Protein AF-A0A936TGX9-F1 (afdb_monomer)

Mean predicted aligned error: 10.34 Å

Solvent-accessible surface area (backbone atoms only — not comparable to full-atom values): 4934 Å² total; per-residue (Å²): 137,80,54,78,70,57,54,55,57,34,63,75,68,62,35,51,75,46,78,43,99,86,76,47,75,44,80,40,82,70,72,54,74,68,54,49,52,51,54,50,52,52,46,66,66,45,40,70,65,46,62,76,74,53,58,91,80,66,43,57,89,84,49,87,98,51,44,67,69,55,45,57,56,68,72,75,110

pLDDT: mean 74.86, std 12.03, range [41.84, 94.31]

Sequence (77 aa):
MLNSSGLLYAALHGACTSPKANGTLRLFGIPNLRDRVVQRAMLMAMEPIWESDFHRASCGFARPARSVHHAIRTVKL

Structure (mmCIF, N/CA/C/O backbone):
data_AF-A0A936TGX9-F1
#
_entry.id   AF-A0A936TGX9-F1
#
loop_
_atom_site.group_PDB
_atom_site.id
_atom_site.type_symbol
_atom_site.label_atom_id
_atom_site.label_alt_id
_atom_site.label_comp_id
_atom_site.label_asym_id
_atom_site.label_entity_id
_atom_site.label_seq_id
_atom_site.pdbx_PDB_ins_code
_atom_site.Cartn_x
_atom_site.Cartn_y
_atom_site.Cartn_z
_atom_site.occupancy
_atom_site.B_iso_or_equiv
_atom_site.auth_seq_id
_atom_site.auth_comp_id
_atom_site.auth_asym_id
_atom_site.auth_atom_id
_atom_site.pdbx_PDB_model_num
ATOM 1 N N . MET A 1 1 ? -9.907 12.472 17.117 1.00 41.84 1 MET A N 1
ATOM 2 C CA . MET A 1 1 ? -10.671 13.728 17.229 1.00 41.84 1 MET A CA 1
ATOM 3 C C . MET A 1 1 ? -10.393 14.543 15.977 1.00 41.84 1 MET A C 1
ATOM 5 O O . M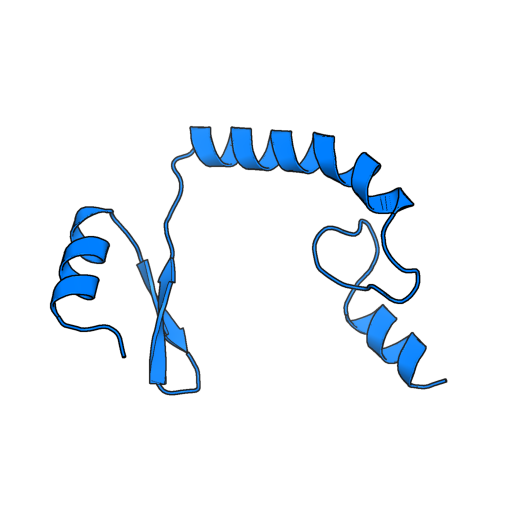ET A 1 1 ? -9.260 14.962 15.808 1.00 41.84 1 MET A O 1
ATOM 9 N N . LEU A 1 2 ? -11.354 14.675 15.061 1.00 49.84 2 LEU A N 1
ATOM 10 C CA . LEU A 1 2 ? -11.259 15.649 13.967 1.00 49.84 2 LEU A CA 1
ATOM 11 C C . LEU A 1 2 ? -12.062 16.870 14.423 1.00 49.84 2 LEU A C 1
ATOM 13 O O . LEU A 1 2 ? -13.227 16.728 14.785 1.00 49.84 2 LEU A O 1
ATOM 17 N N . ASN A 1 3 ? -11.404 18.022 14.520 1.00 49.44 3 ASN A N 1
ATOM 18 C CA . ASN A 1 3 ? -12.027 19.288 14.902 1.00 49.44 3 ASN A CA 1
ATOM 19 C C . ASN A 1 3 ? -12.893 19.839 13.750 1.00 49.44 3 ASN A C 1
ATOM 21 O O . ASN A 1 3 ? -12.793 19.388 12.607 1.00 49.44 3 ASN A O 1
ATOM 25 N N . SER A 1 4 ? -13.743 20.824 14.050 1.00 56.44 4 SER A N 1
ATOM 26 C CA . SER A 1 4 ? -14.611 21.522 13.085 1.00 56.44 4 SER A CA 1
ATOM 27 C C . SER A 1 4 ? -13.846 22.073 11.869 1.00 56.44 4 SER A C 1
ATOM 29 O O . SER A 1 4 ? -14.378 22.088 10.761 1.00 56.44 4 SER A O 1
ATOM 31 N N . SER A 1 5 ? -12.571 22.426 12.044 1.00 59.66 5 SER A N 1
ATOM 32 C CA . SER A 1 5 ? -11.656 22.870 10.985 1.00 59.66 5 SER A CA 1
ATOM 33 C C . SER A 1 5 ? -11.313 21.765 9.971 1.00 59.66 5 SER A C 1
ATOM 35 O O . SER A 1 5 ? -11.242 22.026 8.772 1.00 59.66 5 SER A O 1
ATOM 37 N N . GLY A 1 6 ? -11.134 20.518 10.424 1.00 59.06 6 GLY A N 1
ATOM 38 C CA . GLY A 1 6 ? -10.817 19.373 9.560 1.00 59.06 6 GLY A CA 1
ATOM 39 C C . GLY A 1 6 ? -11.995 18.894 8.704 1.00 59.06 6 GLY A C 1
ATOM 40 O O . GLY A 1 6 ? -11.789 18.365 7.613 1.00 59.06 6 GLY A O 1
ATOM 41 N N . LEU A 1 7 ? -13.232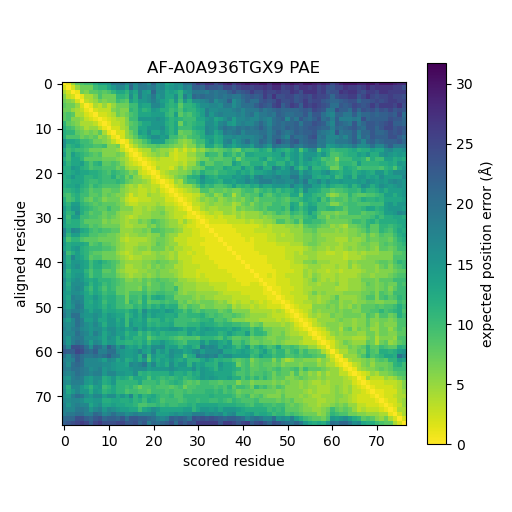 19.120 9.162 1.00 61.25 7 LEU A N 1
ATOM 42 C CA . LEU A 1 7 ? -14.442 18.837 8.382 1.00 61.25 7 LEU A CA 1
ATOM 43 C C . LEU A 1 7 ? -14.653 19.857 7.255 1.00 61.25 7 LEU A C 1
ATOM 45 O O . LEU A 1 7 ? -15.056 19.468 6.160 1.00 61.25 7 LEU A O 1
ATOM 49 N N . LEU A 1 8 ? -14.322 21.134 7.485 1.00 60.91 8 LEU A N 1
ATOM 50 C CA . LEU A 1 8 ? -14.393 22.172 6.449 1.00 60.91 8 LEU A CA 1
ATOM 51 C C . LEU A 1 8 ? -13.407 21.906 5.301 1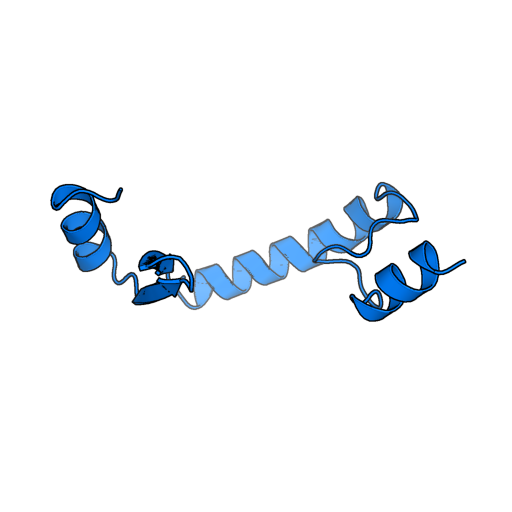.00 60.91 8 LEU A C 1
ATOM 53 O O . LEU A 1 8 ? -13.775 22.015 4.135 1.00 60.91 8 LEU A O 1
ATOM 57 N N . TYR A 1 9 ? -12.177 21.493 5.623 1.00 57.47 9 TYR A N 1
ATOM 58 C CA . TYR A 1 9 ? -11.175 21.117 4.620 1.00 57.47 9 TYR A CA 1
ATOM 59 C C . TYR A 1 9 ? -11.628 19.909 3.777 1.00 57.47 9 TYR A C 1
ATOM 61 O O . TYR A 1 9 ? -11.503 19.912 2.556 1.00 57.47 9 TYR A O 1
ATOM 69 N N . ALA A 1 10 ? -12.238 18.897 4.402 1.00 57.75 10 ALA A N 1
ATOM 70 C CA . ALA A 1 10 ? -12.770 17.726 3.701 1.00 57.75 10 ALA A CA 1
ATOM 71 C C . ALA A 1 10 ? -13.949 18.055 2.762 1.00 57.75 10 ALA A C 1
ATOM 73 O O . ALA A 1 10 ? -14.032 17.499 1.664 1.00 57.75 10 ALA A O 1
ATOM 74 N N . ALA A 1 11 ? -14.833 18.972 3.171 1.00 59.31 11 ALA A N 1
ATOM 75 C CA . ALA A 1 11 ? -15.975 19.409 2.368 1.00 59.31 11 ALA A CA 1
ATOM 76 C C . ALA A 1 11 ? -15.551 20.182 1.105 1.00 59.31 11 ALA A C 1
ATOM 78 O O . ALA A 1 11 ? -16.159 20.009 0.052 1.00 59.31 11 ALA A O 1
ATOM 79 N N . LEU A 1 12 ? -14.479 20.979 1.184 1.00 59.09 12 LEU A N 1
ATOM 80 C CA . LEU A 1 12 ? -13.947 21.748 0.049 1.00 59.09 12 LEU A CA 1
ATOM 81 C C . LEU A 1 12 ? -13.260 20.875 -1.016 1.00 59.09 12 LEU A C 1
ATOM 83 O O . LEU A 1 12 ? -13.239 21.243 -2.187 1.00 59.09 12 LEU A O 1
ATOM 87 N N . HIS A 1 13 ? -12.727 19.711 -0.632 1.00 60.84 13 HIS A N 1
ATOM 88 C CA . HIS A 1 13 ? -11.986 18.807 -1.522 1.00 60.84 13 HIS A CA 1
AT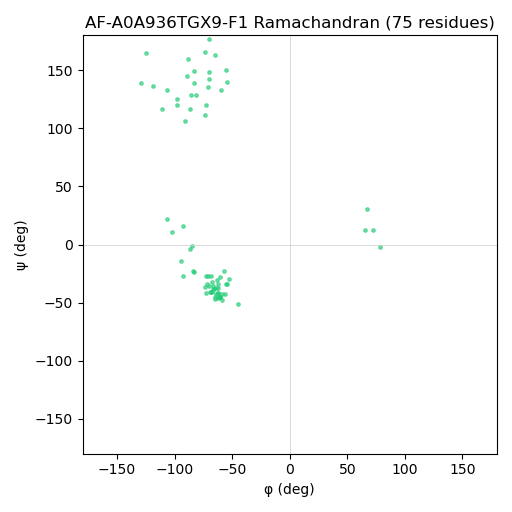OM 89 C C . HIS A 1 13 ? -12.793 17.584 -2.001 1.00 60.84 13 HIS A C 1
ATOM 91 O O . HIS A 1 13 ? -12.220 16.666 -2.586 1.00 60.84 13 HIS A O 1
ATOM 97 N N . GLY A 1 14 ? -14.112 17.546 -1.770 1.00 59.75 14 GLY A N 1
ATOM 98 C CA . GLY A 1 14 ? -14.975 16.458 -2.251 1.00 59.75 14 GLY A CA 1
ATOM 99 C C . GLY A 1 14 ? -14.709 15.100 -1.586 1.00 59.75 14 GLY A C 1
ATOM 100 O O . GLY A 1 14 ? -14.877 14.055 -2.216 1.00 59.75 14 GLY A O 1
ATOM 101 N N . ALA A 1 15 ? -14.267 15.093 -0.325 1.00 70.06 15 ALA A N 1
ATOM 102 C CA . ALA A 1 15 ? -13.998 13.861 0.408 1.00 70.06 15 ALA A CA 1
ATOM 103 C C . ALA A 1 15 ? -15.293 13.263 0.980 1.00 70.06 15 ALA A C 1
ATOM 105 O O . ALA A 1 15 ? -16.045 13.939 1.684 1.00 70.06 15 ALA A O 1
ATOM 106 N N . CYS A 1 16 ? -15.552 11.978 0.720 1.00 71.44 16 CYS A N 1
ATOM 107 C CA . CYS A 1 16 ? -16.683 11.287 1.337 1.00 71.44 16 CYS A CA 1
ATOM 108 C C . CYS A 1 16 ? -16.308 10.786 2.736 1.00 71.44 16 CYS A C 1
ATOM 110 O O . CYS A 1 16 ? -15.144 10.486 3.019 1.00 71.44 16 CYS A O 1
ATOM 112 N N . THR A 1 17 ? -17.288 10.713 3.639 1.00 77.19 17 THR A N 1
ATOM 113 C CA . THR A 1 17 ? -17.051 10.277 5.019 1.00 77.19 17 THR A CA 1
ATOM 114 C C . THR A 1 17 ? -17.857 9.024 5.338 1.00 77.19 17 THR A C 1
ATOM 116 O O . THR A 1 17 ? -19.018 8.918 4.957 1.00 77.19 17 THR A O 1
ATOM 119 N N . SER A 1 18 ? -17.231 8.057 6.014 1.00 79.25 18 SER A N 1
ATOM 120 C CA . SER A 1 18 ? -17.895 6.838 6.497 1.00 79.25 18 SER A CA 1
ATOM 121 C C . SER A 1 18 ? -17.599 6.630 7.981 1.00 79.25 18 SER A C 1
ATOM 123 O O . SER A 1 18 ? -16.442 6.787 8.395 1.00 79.25 18 SER A O 1
ATOM 125 N N . PRO A 1 19 ? -18.588 6.222 8.792 1.00 85.00 19 PRO A N 1
ATOM 126 C CA . PRO A 1 19 ? -18.367 5.920 10.200 1.00 85.00 19 PRO A CA 1
ATOM 127 C C . PRO A 1 19 ? -17.539 4.640 10.373 1.00 85.00 19 PRO A C 1
ATOM 129 O O . PRO A 1 19 ? -17.692 3.670 9.630 1.00 85.00 19 PRO A O 1
ATOM 132 N N . LYS A 1 20 ? -16.643 4.628 11.364 1.00 78.38 20 LYS A N 1
ATOM 133 C CA . LYS A 1 20 ? -16.022 3.406 11.896 1.00 78.38 20 LYS A CA 1
ATOM 134 C C . LYS A 1 20 ? -16.882 2.830 13.022 1.00 78.38 20 LYS A C 1
ATOM 136 O O . LYS A 1 20 ? -17.592 3.562 13.704 1.00 78.38 20 LYS A O 1
ATOM 141 N N . ALA A 1 21 ? -16.686 1.542 13.310 1.00 79.56 21 ALA A N 1
ATOM 142 C CA . ALA A 1 21 ? -17.302 0.855 14.451 1.00 79.56 21 ALA A CA 1
ATOM 143 C C . ALA A 1 21 ? -16.987 1.499 15.820 1.00 79.56 21 ALA A C 1
ATOM 145 O O . ALA A 1 21 ? -17.746 1.337 16.763 1.00 79.56 21 ALA A O 1
ATOM 146 N N . ASN A 1 22 ? -15.890 2.259 15.929 1.00 74.44 22 ASN A N 1
ATOM 147 C CA . ASN A 1 22 ? -15.494 2.971 17.148 1.00 74.44 22 ASN A CA 1
ATOM 148 C C . ASN A 1 22 ? -16.010 4.427 17.216 1.00 74.44 22 ASN A C 1
ATOM 150 O O . ASN A 1 22 ? -15.461 5.232 17.964 1.00 74.44 22 ASN A O 1
ATOM 154 N N . GLY A 1 23 ? -16.992 4.796 16.385 1.00 75.81 23 GLY A N 1
ATOM 155 C CA . GLY A 1 23 ? -17.628 6.121 16.382 1.00 75.81 23 GLY A CA 1
ATOM 156 C C . GLY A 1 23 ? -16.826 7.240 15.707 1.00 75.81 23 GLY A C 1
ATOM 157 O O . GLY A 1 23 ? -17.308 8.363 15.600 1.00 75.81 23 GLY A O 1
ATOM 158 N N . THR A 1 24 ? -15.613 6.965 15.215 1.00 77.94 24 THR A N 1
ATOM 159 C CA . THR A 1 24 ? -14.809 7.965 14.488 1.00 77.94 24 THR A CA 1
ATOM 160 C C . THR A 1 24 ? -15.101 7.950 12.987 1.00 77.94 24 THR A C 1
ATOM 162 O O . THR A 1 24 ? -15.334 6.892 12.407 1.00 77.94 24 THR A O 1
ATOM 165 N N . LEU A 1 25 ? -15.061 9.112 12.329 1.00 80.69 25 LEU A N 1
ATOM 166 C CA . LEU A 1 25 ? -15.249 9.219 10.877 1.00 80.69 25 LEU A CA 1
ATOM 167 C C . LEU A 1 25 ? -13.940 8.934 10.121 1.00 80.69 25 LEU A C 1
ATOM 169 O O . LEU A 1 25 ? -12.862 9.373 10.530 1.00 80.69 25 LEU A O 1
ATOM 173 N N . ARG A 1 26 ? -14.032 8.197 9.007 1.00 79.31 26 ARG A N 1
ATOM 174 C CA . ARG A 1 26 ? -12.971 8.067 7.995 1.00 79.31 26 ARG A CA 1
ATOM 175 C C . ARG A 1 26 ? -13.260 9.025 6.856 1.00 79.31 26 ARG A C 1
ATOM 177 O O . ARG A 1 26 ? -14.332 8.942 6.267 1.00 79.31 26 ARG A O 1
ATOM 184 N N . LEU A 1 27 ? -12.291 9.876 6.546 1.00 80.25 27 LEU A N 1
ATOM 185 C CA . LEU A 1 27 ? -12.293 10.688 5.337 1.00 80.25 27 LEU A CA 1
ATOM 186 C C . LEU A 1 27 ? -11.694 9.864 4.197 1.00 80.25 27 LEU A C 1
ATOM 188 O O . LEU A 1 27 ? -10.605 9.308 4.346 1.00 80.25 27 LEU A O 1
ATOM 192 N N . PHE A 1 28 ? -12.393 9.796 3.073 1.00 78.75 28 PHE A N 1
ATOM 193 C CA . PHE A 1 28 ? -11.902 9.197 1.841 1.00 78.75 28 PHE A CA 1
ATOM 194 C C . PHE A 1 28 ? -11.674 10.296 0.810 1.00 78.75 28 PHE A C 1
ATOM 196 O O . PHE A 1 28 ? -12.617 10.957 0.376 1.00 78.75 28 PHE A O 1
ATOM 203 N N . GLY A 1 29 ? -10.418 10.469 0.400 1.00 79.88 29 GLY A N 1
ATOM 204 C CA . GLY A 1 29 ? -10.094 11.256 -0.784 1.00 79.88 29 GLY A CA 1
ATOM 205 C C . GLY A 1 29 ? -10.493 10.465 -2.023 1.00 79.88 29 GLY A C 1
ATOM 206 O O . GLY A 1 29 ? -10.016 9.347 -2.212 1.00 79.88 29 GLY A O 1
ATOM 207 N N . ILE A 1 30 ? -11.388 11.014 -2.842 1.00 82.12 30 ILE A N 1
ATOM 208 C CA . ILE A 1 30 ? -11.808 10.396 -4.100 1.00 82.12 30 ILE A CA 1
ATOM 209 C C . ILE A 1 30 ? -10.884 10.935 -5.200 1.00 82.12 30 ILE A C 1
ATOM 211 O O . ILE A 1 30 ? -11.026 12.093 -5.584 1.00 82.12 30 ILE A O 1
ATOM 215 N N . PRO A 1 31 ? -9.934 10.136 -5.717 1.00 80.88 31 PRO A N 1
ATOM 216 C CA . PRO A 1 31 ? -9.061 10.578 -6.797 1.00 80.88 31 PRO A CA 1
ATOM 217 C C . PRO A 1 31 ? -9.840 10.705 -8.110 1.00 80.88 31 PRO A C 1
ATOM 219 O O . PRO A 1 31 ? -10.762 9.917 -8.378 1.00 80.88 31 PRO A O 1
ATOM 222 N N . ASN A 1 32 ? -9.422 11.654 -8.950 1.00 87.69 32 ASN A N 1
ATOM 223 C CA . ASN A 1 32 ? -9.952 11.820 -10.301 1.00 87.69 32 ASN A CA 1
ATOM 224 C C . ASN A 1 32 ? -9.615 10.603 -11.174 1.00 87.69 32 ASN A C 1
ATOM 226 O O . ASN A 1 32 ? -8.717 9.820 -10.865 1.00 87.69 32 ASN A O 1
ATOM 230 N N . LEU A 1 33 ? -10.308 10.444 -12.307 1.00 90.62 33 LEU A N 1
ATOM 231 C CA . LEU A 1 33 ? -10.105 9.292 -13.197 1.00 90.62 33 LEU A CA 1
ATOM 232 C C . LEU A 1 33 ? -8.644 9.152 -13.657 1.00 90.62 33 LEU A C 1
ATOM 234 O O . LEU A 1 33 ? -8.104 8.050 -13.648 1.00 90.62 33 LEU A O 1
ATOM 238 N N . ARG A 1 34 ? -7.991 10.266 -14.010 1.00 91.00 34 ARG A N 1
ATOM 239 C CA . ARG A 1 34 ? -6.577 10.276 -14.421 1.00 91.00 34 ARG A CA 1
ATOM 240 C C . ARG A 1 34 ? -5.662 9.790 -13.300 1.00 91.00 34 ARG A C 1
ATOM 242 O O . ARG A 1 34 ? -4.822 8.927 -13.536 1.00 91.00 34 ARG A O 1
ATOM 249 N N . ASP A 1 35 ? -5.891 10.266 -12.082 1.00 89.56 35 ASP A N 1
ATOM 250 C CA . ASP A 1 35 ? -5.097 9.883 -10.914 1.00 89.56 35 ASP A CA 1
ATOM 251 C C . ASP A 1 35 ? -5.258 8.392 -10.606 1.00 89.56 35 ASP A C 1
ATOM 253 O O . ASP A 1 35 ? -4.279 7.719 -10.300 1.00 89.56 35 ASP A O 1
ATOM 257 N N . ARG A 1 36 ? -6.466 7.836 -10.774 1.00 91.12 36 ARG A N 1
ATOM 258 C CA . ARG A 1 36 ? -6.710 6.390 -10.631 1.00 91.12 36 ARG A CA 1
ATOM 259 C C . ARG A 1 36 ? -5.926 5.564 -11.649 1.00 91.12 36 ARG A C 1
ATOM 261 O O . ARG A 1 36 ? -5.384 4.521 -11.289 1.00 91.12 36 ARG A O 1
ATOM 268 N N . VAL A 1 37 ? -5.856 6.019 -12.903 1.00 94.25 37 VAL A N 1
ATOM 269 C CA . VAL A 1 37 ? -5.090 5.339 -13.962 1.00 94.25 37 VAL A CA 1
ATOM 270 C C . VAL A 1 37 ? -3.599 5.361 -13.638 1.00 94.25 37 VAL A C 1
ATOM 272 O O . VAL A 1 37 ? -2.954 4.316 -13.688 1.00 94.25 37 VAL A O 1
ATOM 275 N N . VAL A 1 38 ? -3.062 6.515 -13.236 1.00 94.31 38 VAL A N 1
ATOM 276 C CA . VAL A 1 38 ? -1.645 6.654 -12.867 1.00 94.31 38 VAL A CA 1
ATOM 277 C C . VAL A 1 38 ? -1.311 5.822 -11.627 1.00 94.31 38 VAL A C 1
ATOM 279 O O . VAL A 1 38 ? -0.331 5.083 -11.643 1.00 94.31 38 VAL A O 1
ATOM 282 N N . GLN A 1 39 ? -2.148 5.861 -10.585 1.00 92.75 39 GLN A N 1
ATOM 283 C CA . GLN A 1 39 ? -1.975 5.040 -9.380 1.00 92.75 39 GLN A CA 1
ATOM 284 C C . GLN A 1 39 ? -1.964 3.545 -9.712 1.00 92.75 39 GLN A C 1
ATOM 286 O O . GLN A 1 39 ? -1.126 2.807 -9.196 1.00 92.75 39 GLN A O 1
ATOM 291 N N . ARG A 1 40 ? -2.862 3.086 -10.596 1.00 91.94 40 ARG A N 1
ATOM 292 C CA . ARG A 1 40 ? -2.897 1.677 -11.000 1.00 91.94 40 ARG A CA 1
ATOM 293 C C . ARG A 1 40 ? -1.688 1.294 -11.852 1.00 91.94 40 ARG A C 1
ATOM 295 O O . ARG A 1 40 ? -1.143 0.216 -11.644 1.00 91.94 40 ARG A O 1
ATOM 302 N N . ALA A 1 41 ? -1.262 2.156 -12.774 1.00 92.81 41 ALA A N 1
ATOM 303 C 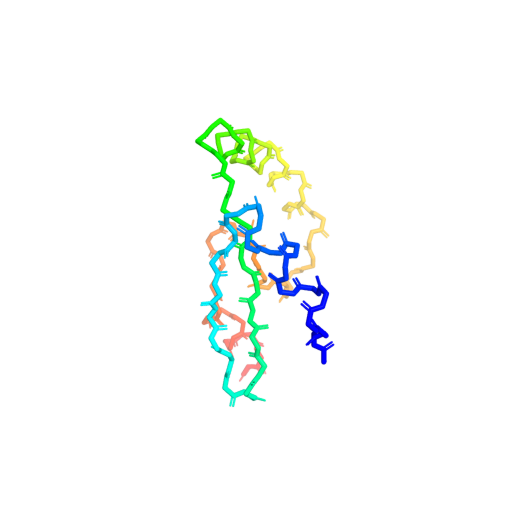CA . ALA A 1 41 ? -0.069 1.930 -13.589 1.00 92.81 41 ALA A CA 1
ATOM 304 C C . ALA A 1 41 ? 1.197 1.840 -12.726 1.00 92.81 41 ALA A C 1
ATOM 306 O O . ALA A 1 41 ? 1.980 0.906 -12.876 1.00 92.81 41 ALA A O 1
ATOM 307 N N . MET A 1 42 ? 1.351 2.763 -11.774 1.00 92.19 42 MET A N 1
ATOM 308 C CA . MET A 1 42 ? 2.451 2.759 -10.814 1.00 92.19 42 MET A CA 1
ATOM 309 C C . MET A 1 42 ? 2.447 1.485 -9.967 1.00 92.19 42 MET A C 1
ATOM 311 O O . MET A 1 42 ? 3.480 0.841 -9.829 1.00 92.19 42 MET A O 1
ATOM 315 N N . LEU A 1 43 ? 1.281 1.066 -9.470 1.00 89.56 43 LEU A 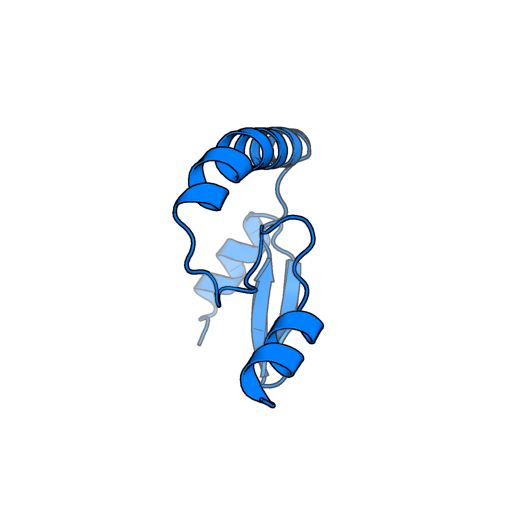N 1
ATOM 316 C CA . LEU A 1 43 ? 1.156 -0.173 -8.708 1.00 89.56 43 LEU A CA 1
ATOM 317 C C . LEU A 1 43 ? 1.613 -1.397 -9.522 1.00 89.56 43 LEU A C 1
ATOM 319 O O . LEU A 1 43 ? 2.428 -2.164 -9.029 1.00 89.56 43 LEU A O 1
ATOM 323 N N . MET A 1 44 ? 1.169 -1.540 -10.776 1.00 87.81 44 MET A N 1
ATOM 324 C CA . MET A 1 44 ? 1.580 -2.662 -11.639 1.00 87.81 44 MET A CA 1
ATOM 325 C C . MET A 1 44 ? 3.089 -2.678 -11.923 1.00 87.81 44 MET A C 1
ATOM 327 O O . MET A 1 44 ? 3.675 -3.749 -12.046 1.00 87.81 44 MET A O 1
ATOM 331 N N . ALA A 1 45 ? 3.725 -1.508 -12.019 1.00 90.00 45 ALA A N 1
ATOM 332 C CA . ALA A 1 45 ? 5.170 -1.412 -12.220 1.00 90.00 45 ALA A CA 1
ATOM 333 C C . ALA A 1 45 ? 5.969 -1.796 -10.964 1.00 90.00 45 ALA A C 1
ATOM 335 O O . ALA A 1 45 ? 7.052 -2.366 -11.074 1.00 90.00 45 ALA A O 1
ATOM 336 N N . MET A 1 46 ? 5.447 -1.489 -9.774 1.00 86.62 46 MET A N 1
ATOM 337 C CA . MET A 1 46 ? 6.163 -1.708 -8.516 1.00 86.62 46 MET A CA 1
ATOM 338 C C . MET A 1 46 ? 5.867 -3.071 -7.866 1.00 86.62 46 MET A C 1
ATOM 340 O O . MET A 1 46 ? 6.732 -3.612 -7.182 1.00 86.62 46 MET A O 1
ATOM 344 N N . GLU A 1 47 ? 4.687 -3.657 -8.108 1.00 84.44 47 GLU A N 1
ATOM 345 C CA . GLU A 1 47 ? 4.306 -5.012 -7.669 1.00 84.44 47 GLU A CA 1
ATOM 346 C C . GLU A 1 47 ? 5.412 -6.072 -7.901 1.00 84.44 47 GLU A C 1
ATOM 348 O O . GLU A 1 47 ? 5.780 -6.736 -6.930 1.00 84.44 47 GLU A O 1
ATOM 353 N N . PRO A 1 48 ? 6.017 -6.226 -9.101 1.00 82.88 48 PRO A N 1
ATOM 35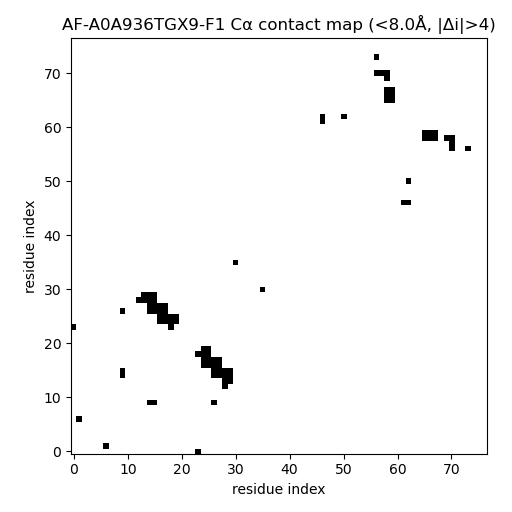4 C CA . PRO A 1 48 ? 7.056 -7.239 -9.324 1.00 82.88 48 PRO A CA 1
ATOM 355 C C . PRO A 1 48 ? 8.367 -6.956 -8.580 1.00 82.88 48 PRO A C 1
ATOM 357 O O . PRO A 1 48 ? 9.093 -7.893 -8.260 1.00 82.88 48 PRO A O 1
ATOM 360 N N . ILE A 1 49 ? 8.668 -5.685 -8.298 1.00 84.31 49 ILE A N 1
ATOM 361 C CA . ILE A 1 49 ? 9.887 -5.281 -7.588 1.00 84.31 49 ILE A CA 1
ATOM 362 C C . ILE A 1 49 ? 9.769 -5.653 -6.111 1.00 84.31 49 ILE A C 1
ATOM 364 O O . ILE A 1 49 ? 10.712 -6.158 -5.519 1.00 84.31 49 ILE A O 1
ATOM 368 N N . TRP A 1 50 ? 8.604 -5.437 -5.504 1.00 78.19 50 TRP A N 1
ATOM 369 C CA . TRP A 1 50 ? 8.429 -5.738 -4.084 1.00 78.19 50 TRP A CA 1
ATOM 370 C C . TRP A 1 50 ? 8.105 -7.202 -3.796 1.00 78.19 50 TRP A C 1
ATOM 372 O O . TRP A 1 50 ? 8.392 -7.677 -2.698 1.00 78.19 50 TRP A O 1
ATOM 382 N N . GLU A 1 51 ? 7.551 -7.942 -4.760 1.0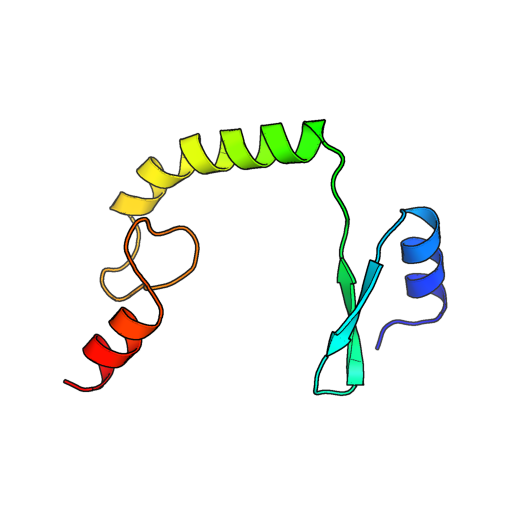0 75.69 51 GLU A N 1
ATOM 383 C CA . GLU A 1 51 ? 7.260 -9.372 -4.609 1.00 75.69 51 GLU A CA 1
ATOM 384 C C . GLU A 1 51 ? 8.501 -10.190 -4.202 1.00 75.69 51 GLU A C 1
ATOM 386 O O . GLU A 1 51 ? 8.365 -11.134 -3.415 1.00 75.69 51 GLU A O 1
ATOM 391 N N . SER A 1 52 ? 9.697 -9.812 -4.678 1.00 76.12 52 SER A N 1
ATOM 392 C CA . SER A 1 52 ? 10.962 -10.473 -4.323 1.00 76.12 52 SER A CA 1
ATOM 393 C C . SER A 1 52 ? 11.391 -10.229 -2.878 1.00 76.12 52 SER A C 1
ATOM 395 O O . SER A 1 52 ? 11.928 -11.135 -2.240 1.00 76.12 52 SER A O 1
ATOM 397 N N . ASP A 1 53 ? 11.128 -9.032 -2.356 1.00 78.88 53 ASP A N 1
ATOM 398 C CA . ASP A 1 53 ? 11.674 -8.568 -1.076 1.00 78.88 53 ASP A CA 1
ATOM 399 C C . ASP A 1 53 ? 10.721 -8.827 0.099 1.00 78.88 53 ASP A C 1
ATOM 401 O O . ASP A 1 53 ? 11.104 -8.760 1.271 1.00 78.88 53 ASP A O 1
ATOM 405 N N . PHE A 1 54 ? 9.455 -9.145 -0.176 1.00 77.25 54 PHE A N 1
ATOM 406 C CA . PHE A 1 54 ? 8.480 -9.391 0.875 1.00 77.25 54 PHE A CA 1
ATOM 407 C C . PHE A 1 54 ? 8.724 -10.706 1.632 1.00 77.25 54 PHE A C 1
ATOM 409 O O . PHE A 1 54 ? 8.836 -11.792 1.059 1.00 77.25 54 PHE A O 1
ATOM 416 N N . HIS A 1 55 ? 8.629 -10.630 2.964 1.00 76.06 55 HIS A N 1
ATOM 417 C CA . HIS A 1 55 ? 8.713 -11.789 3.853 1.00 76.06 55 HIS A CA 1
ATOM 418 C C . HIS A 1 55 ? 7.694 -12.888 3.489 1.00 76.06 55 HIS A C 1
ATOM 420 O O . HIS A 1 55 ? 6.526 -12.608 3.208 1.00 76.06 55 HIS A O 1
ATOM 426 N N . ARG A 1 56 ? 8.107 -14.162 3.559 1.00 70.62 56 ARG A N 1
ATOM 427 C CA . ARG A 1 56 ? 7.308 -15.331 3.122 1.00 70.62 56 ARG A CA 1
ATOM 428 C C . ARG A 1 56 ? 5.974 -15.506 3.858 1.00 70.62 56 ARG A C 1
ATOM 430 O O . ARG A 1 56 ? 5.039 -16.065 3.289 1.00 70.62 56 ARG A O 1
ATOM 437 N N . ALA A 1 57 ? 5.890 -15.035 5.103 1.00 74.00 57 ALA A N 1
ATOM 438 C CA . ALA A 1 57 ? 4.664 -15.053 5.907 1.00 74.00 57 ALA A CA 1
ATOM 439 C C . ALA A 1 57 ? 3.760 -13.821 5.686 1.00 74.00 57 ALA A C 1
ATOM 441 O O . ALA A 1 57 ? 2.664 -13.753 6.242 1.00 74.00 57 ALA A O 1
ATOM 442 N N . SER A 1 58 ? 4.192 -12.842 4.881 1.00 73.56 58 SER A N 1
ATOM 443 C CA . SER A 1 58 ? 3.386 -11.662 4.574 1.00 73.56 58 SER A CA 1
ATOM 444 C C . SER A 1 58 ? 2.257 -12.030 3.614 1.00 73.56 58 SER A C 1
ATOM 446 O O . SER A 1 58 ? 2.482 -12.336 2.445 1.00 73.56 58 SER A O 1
ATOM 448 N N . CYS A 1 59 ? 1.027 -11.985 4.121 1.00 70.69 59 CYS A N 1
ATOM 449 C CA . CYS A 1 59 ? -0.202 -12.145 3.339 1.00 70.69 59 CYS A CA 1
ATOM 450 C C . CYS A 1 59 ? -0.930 -10.800 3.157 1.00 70.69 59 CYS A C 1
ATOM 452 O O . CYS A 1 59 ? -2.150 -10.772 2.996 1.00 70.69 59 CYS A O 1
ATOM 454 N N . GLY A 1 60 ? -0.193 -9.691 3.290 1.00 66.75 60 GLY A N 1
ATOM 455 C CA . GLY A 1 60 ? -0.719 -8.331 3.202 1.00 66.75 60 GLY A CA 1
ATOM 456 C C . GLY A 1 60 ? -1.140 -7.923 1.786 1.00 66.75 60 GLY A C 1
ATOM 457 O O . GLY A 1 60 ? -0.988 -8.676 0.824 1.00 66.75 60 GLY A O 1
ATOM 458 N N . PHE A 1 61 ? -1.687 -6.709 1.677 1.00 63.47 61 PHE A N 1
ATOM 459 C CA . PHE A 1 61 ? -2.144 -6.121 0.413 1.00 63.47 61 PHE A CA 1
ATOM 460 C C . PHE A 1 61 ? -1.041 -6.088 -0.661 1.00 63.47 61 PHE A C 1
ATOM 462 O O . PHE A 1 61 ? 0.135 -5.944 -0.340 1.00 63.47 61 PHE A O 1
ATOM 469 N N . ALA A 1 62 ? -1.467 -6.172 -1.929 1.00 57.94 62 ALA A N 1
ATOM 470 C CA . ALA A 1 62 ? -0.643 -6.126 -3.146 1.00 57.94 62 ALA A CA 1
ATOM 471 C C . ALA A 1 62 ? 0.235 -7.362 -3.450 1.00 57.94 62 ALA A C 1
ATOM 473 O O . ALA A 1 62 ? 1.044 -7.305 -4.368 1.00 57.94 62 ALA A O 1
ATOM 474 N N . ARG A 1 63 ? 0.038 -8.501 -2.762 1.00 72.12 63 ARG A N 1
ATOM 475 C CA . ARG A 1 63 ? 0.582 -9.805 -3.197 1.00 72.12 63 ARG A CA 1
ATOM 476 C C . ARG A 1 63 ? -0.386 -10.486 -4.177 1.00 72.12 63 ARG A C 1
ATOM 478 O O . ARG A 1 63 ? -1.495 -10.847 -3.760 1.00 72.12 63 ARG A O 1
ATOM 485 N N . PRO A 1 64 ? -0.010 -10.722 -5.445 1.00 66.81 64 PRO A N 1
ATOM 486 C CA . PRO A 1 64 ? -0.824 -11.518 -6.354 1.00 66.81 64 PRO A CA 1
ATOM 487 C C . PRO A 1 64 ? -1.014 -12.929 -5.770 1.00 66.81 64 PRO A C 1
ATOM 489 O O . PRO A 1 64 ? -0.067 -13.551 -5.297 1.00 66.81 64 PRO A O 1
ATOM 492 N N . ALA A 1 65 ? -2.248 -13.441 -5.768 1.00 69.44 65 ALA A N 1
ATOM 493 C CA . ALA A 1 65 ? -2.595 -14.802 -5.328 1.00 69.44 65 ALA A CA 1
ATOM 494 C C . ALA A 1 65 ? -2.393 -15.164 -3.831 1.00 69.44 65 ALA A C 1
ATOM 496 O O . ALA A 1 65 ? -2.525 -16.336 -3.470 1.00 69.44 65 ALA A O 1
ATOM 497 N N . ARG A 1 66 ? -2.159 -14.204 -2.921 1.00 71.56 66 ARG A N 1
ATOM 498 C CA . ARG A 1 66 ? -2.217 -14.439 -1.458 1.00 71.56 66 ARG A CA 1
ATOM 499 C C . ARG A 1 66 ? -3.480 -13.808 -0.874 1.00 71.56 66 ARG A C 1
ATOM 501 O O . ARG A 1 66 ? -3.806 -12.664 -1.165 1.00 71.56 66 ARG A O 1
ATOM 508 N N . SER A 1 67 ? -4.202 -14.556 -0.040 1.00 74.12 67 SER A N 1
ATOM 509 C CA . SER A 1 67 ? -5.423 -14.083 0.626 1.00 74.12 67 SER A CA 1
ATOM 510 C C . SER A 1 67 ? -5.329 -14.236 2.142 1.00 74.12 67 SER A C 1
ATOM 512 O O . SER A 1 67 ? -4.497 -14.985 2.656 1.00 74.12 67 SER A O 1
ATOM 514 N N . VAL A 1 68 ? -6.228 -13.570 2.868 1.00 77.94 68 VAL A N 1
ATOM 515 C CA . VAL A 1 68 ? -6.317 -13.646 4.339 1.00 77.94 68 VAL A CA 1
ATOM 516 C C . VAL A 1 68 ? -6.457 -15.094 4.831 1.00 77.94 68 VAL A C 1
ATOM 518 O O . VAL A 1 68 ? -5.887 -15.470 5.852 1.00 77.94 68 VAL A O 1
ATOM 521 N N . HIS A 1 69 ? -7.141 -15.947 4.065 1.00 80.50 69 HIS A N 1
ATOM 522 C CA . HIS A 1 69 ? -7.290 -17.371 4.376 1.00 80.50 69 HIS A CA 1
ATOM 523 C C . HIS A 1 69 ? -5.954 -18.125 4.378 1.00 80.50 69 HIS A C 1
ATOM 525 O O . HIS A 1 69 ? -5.789 -19.087 5.127 1.00 80.50 69 HIS A O 1
ATOM 531 N N . HIS A 1 70 ? -4.990 -17.683 3.567 1.00 77.69 70 HIS A N 1
ATOM 532 C CA . HIS A 1 70 ? -3.647 -18.249 3.554 1.00 77.69 70 HIS A CA 1
ATOM 533 C C . HIS A 1 70 ? -2.902 -17.929 4.858 1.00 77.69 70 HIS A C 1
ATOM 535 O O . HIS A 1 70 ? -2.294 -18.822 5.436 1.00 77.69 70 HIS A O 1
ATOM 541 N N . ALA A 1 71 ? -3.042 -16.706 5.383 1.00 76.19 71 ALA A N 1
ATOM 542 C CA . ALA A 1 71 ? -2.452 -16.314 6.667 1.00 76.19 71 ALA A CA 1
ATOM 543 C C . ALA A 1 71 ? -2.979 -17.167 7.829 1.00 76.19 71 ALA A C 1
ATOM 545 O O . ALA A 1 71 ? -2.207 -17.661 8.646 1.00 76.19 71 ALA A O 1
ATOM 546 N N . ILE A 1 72 ? -4.297 -17.388 7.868 1.00 79.69 72 ILE A N 1
ATOM 547 C CA . ILE A 1 72 ? -4.947 -18.202 8.905 1.00 79.69 72 ILE A CA 1
ATOM 548 C C . ILE A 1 72 ? -4.445 -19.650 8.856 1.00 79.69 72 ILE A C 1
ATOM 550 O O . ILE A 1 72 ? -4.268 -20.270 9.902 1.00 79.69 72 ILE A O 1
ATOM 554 N N . ARG A 1 73 ? -4.199 -20.192 7.656 1.00 79.56 73 ARG A N 1
ATOM 555 C CA . ARG A 1 73 ? -3.652 -21.544 7.488 1.00 79.56 73 ARG A CA 1
ATOM 556 C C . ARG A 1 73 ? -2.213 -21.644 7.996 1.00 79.56 73 ARG A C 1
ATOM 558 O O . ARG A 1 73 ? -1.894 -22.630 8.643 1.00 79.56 73 ARG A O 1
ATOM 565 N N . THR A 1 74 ? -1.378 -20.639 7.734 1.00 73.06 74 THR A N 1
ATOM 566 C CA . THR A 1 74 ? 0.029 -20.624 8.166 1.00 73.06 74 THR A CA 1
ATOM 567 C C . THR A 1 74 ? 0.190 -20.522 9.685 1.00 73.06 74 THR A C 1
ATOM 569 O O . THR A 1 74 ? 1.143 -21.070 10.212 1.00 73.06 74 THR A O 1
ATOM 572 N N . VAL A 1 75 ? -0.720 -19.838 10.390 1.00 76.44 75 VAL A N 1
ATOM 573 C CA . VAL A 1 75 ? -0.654 -19.659 11.860 1.00 76.44 75 VAL A CA 1
ATOM 574 C C . VAL A 1 75 ? -1.246 -20.844 12.635 1.00 76.44 75 VAL A C 1
ATOM 576 O O . VAL A 1 75 ? -0.935 -21.030 13.805 1.00 76.44 75 VAL A O 1
ATOM 579 N N . LYS A 1 76 ? -2.136 -21.628 12.015 1.00 60.94 76 LYS A N 1
ATOM 580 C CA . LYS A 1 76 ? -2.804 -22.775 12.659 1.00 60.94 76 LYS A CA 1
ATOM 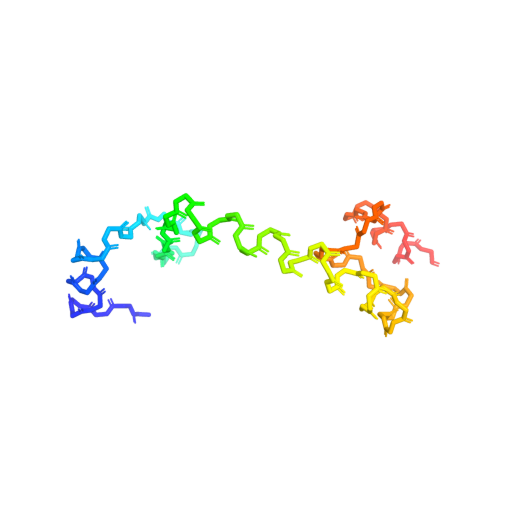581 C C . LYS A 1 76 ? -1.995 -24.082 12.620 1.00 60.94 76 LYS A C 1
ATOM 583 O O . LYS A 1 76 ? -2.499 -25.086 13.118 1.00 60.94 76 LYS A O 1
ATOM 588 N N . LEU A 1 77 ? -0.811 -24.075 12.011 1.00 51.53 77 LEU A N 1
ATOM 589 C CA . LEU A 1 77 ? 0.156 -25.177 12.009 1.00 51.53 77 LEU A CA 1
ATOM 590 C C . LEU A 1 77 ? 1.290 -24.847 12.979 1.00 51.53 77 LEU A C 1
ATOM 592 O O . LEU A 1 77 ? 1.744 -25.788 13.659 1.00 51.53 77 LEU A O 1
#

Secondary structure (DSSP, 8-state):
---HHHHHHHHHTT-EEEE-TTSPEEEE----HHHHHHHHHHHHHHHHHHHHHS-TT---TT-TT--HHHHHHHH--

Foldseek 3Di:
DQDPVNVVVLVVQVWDWDADPVRDIDTHRDDDPVVVVVVVVVLVVCLVVCQVVDDPLDLDPSPPPRDPVNNVVVVVD

Radius of gyration: 17.87 Å; Cα contacts (8 Å, |Δi|>4): 44; chains: 1; bounding box: 30×48×32 Å

Nearest PDB structures (foldseek):
  9bkj-assembly1_R  TM=4.556E-01  e=1.359E+00  Homo sapiens
  7aoi-assembly1_Af  TM=4.622E-01  e=4.841E+00  Trypanosoma brucei
  7sej-assembly2_A  TM=2.388E-01  e=2.030E+00  human metapneumovirus